Protein AF-A0A6S6SYI9-F1 (afdb_monomer_lite)

Sequence (122 aa):
MAIMEFLTSLKRNMMARGVKDVSDPKKWAAYLEGGTIEKEGIHIPYSEITAYTEQLVYRTTLCQECCEAGVCPHCGCTMPKAAMVASKTCPKERWGAMMVADEWQAYKQEKQISFTVNQSAR

Organism: NCBI:txid298394

pLDDT: mean 85.48, std 11.88, range [49.88, 98.12]

Secondary structure (DSSP, 8-state):
-HHHHHHHHHHHHHHHH-HHHHT-HHHHHHHHHHHHHHHH-----GGGHHHHHHHHHHHHHHTHHHHHTSB-TTT--BTTHHHH-TT---TTSS--SPPPHHHHHHHHHHTT----------

Structure (mmCIF, N/CA/C/O backbone):
data_AF-A0A6S6SYI9-F1
#
_entry.id   AF-A0A6S6SYI9-F1
#
loop_
_atom_site.group_PDB
_atom_site.id
_atom_site.type_symbol
_atom_site.label_atom_id
_atom_site.label_alt_id
_atom_site.label_comp_id
_atom_site.label_asym_id
_atom_site.label_entity_id
_atom_site.label_seq_id
_atom_site.pdbx_PDB_ins_code
_atom_site.Cartn_x
_atom_site.Cartn_y
_atom_site.Cartn_z
_atom_site.occupancy
_atom_site.B_iso_or_equiv
_atom_site.auth_seq_id
_atom_site.auth_comp_id
_atom_site.auth_asym_id
_atom_site.auth_atom_id
_atom_site.pdbx_PDB_model_num
ATOM 1 N N . MET A 1 1 ? 21.171 -14.621 -5.024 1.00 49.88 1 MET A N 1
ATOM 2 C CA . MET A 1 1 ? 19.860 -14.599 -5.716 1.00 49.88 1 MET A CA 1
ATOM 3 C C . MET A 1 1 ? 19.344 -13.179 -5.970 1.00 49.88 1 MET A C 1
ATOM 5 O O . MET A 1 1 ? 18.969 -12.911 -7.101 1.00 49.88 1 MET A O 1
ATOM 9 N N . ALA A 1 2 ? 19.449 -12.235 -5.023 1.00 58.34 2 ALA A N 1
ATOM 10 C CA . ALA A 1 2 ? 18.920 -10.865 -5.166 1.00 58.34 2 ALA A CA 1
ATOM 11 C C . ALA A 1 2 ? 19.429 -10.034 -6.375 1.00 58.34 2 ALA A C 1
ATOM 13 O O . ALA A 1 2 ? 18.660 -9.286 -6.970 1.00 58.34 2 ALA A O 1
ATOM 14 N N . ILE A 1 3 ? 20.701 -10.166 -6.786 1.00 58.53 3 ILE A N 1
ATOM 15 C CA . ILE A 1 3 ? 21.267 -9.350 -7.885 1.00 58.53 3 ILE A CA 1
ATOM 16 C C . ILE A 1 3 ? 20.677 -9.729 -9.254 1.00 58.53 3 ILE A C 1
ATOM 18 O O . ILE A 1 3 ? 20.423 -8.850 -10.073 1.00 58.53 3 ILE A O 1
ATOM 22 N N . MET A 1 4 ? 20.416 -11.015 -9.519 1.00 55.72 4 MET A N 1
ATOM 23 C CA . MET A 1 4 ? 19.840 -11.430 -10.806 1.00 55.72 4 MET A CA 1
ATOM 24 C C . MET A 1 4 ? 18.376 -11.013 -10.947 1.00 55.72 4 MET A C 1
ATOM 26 O O . MET A 1 4 ? 17.976 -10.562 -12.019 1.00 55.72 4 MET A O 1
ATOM 30 N N . GLU A 1 5 ? 17.582 -11.108 -9.882 1.00 60.56 5 GLU A N 1
ATOM 31 C CA . GLU A 1 5 ? 16.195 -10.624 -9.876 1.00 60.56 5 GLU A CA 1
ATOM 32 C C . GLU A 1 5 ? 16.139 -9.108 -10.050 1.00 60.56 5 GLU A C 1
ATOM 34 O O . GLU A 1 5 ? 15.342 -8.598 -10.842 1.00 60.56 5 GLU A O 1
ATOM 39 N N . PHE A 1 6 ? 17.059 -8.401 -9.392 1.00 63.72 6 PHE A N 1
ATOM 40 C CA . PHE A 1 6 ? 17.238 -6.968 -9.550 1.00 63.72 6 PHE A CA 1
ATOM 41 C C . PHE A 1 6 ? 17.566 -6.591 -11.002 1.00 63.72 6 PHE A C 1
ATOM 43 O O . PHE A 1 6 ? 16.855 -5.783 -11.593 1.00 63.72 6 PHE A O 1
ATOM 50 N N . LEU A 1 7 ? 18.570 -7.221 -11.624 1.00 70.75 7 LEU A N 1
ATOM 51 C CA . LEU A 1 7 ? 18.947 -6.948 -13.018 1.00 70.75 7 LEU A CA 1
ATOM 52 C C . LEU A 1 7 ? 17.835 -7.313 -14.010 1.00 70.75 7 LEU A C 1
ATOM 54 O O . LEU A 1 7 ? 17.622 -6.607 -14.995 1.00 70.75 7 LEU A O 1
ATOM 58 N N . THR A 1 8 ? 17.090 -8.386 -13.743 1.00 70.88 8 THR A N 1
ATOM 59 C CA . THR A 1 8 ? 15.970 -8.818 -14.590 1.00 70.88 8 THR A CA 1
ATOM 60 C C . THR A 1 8 ? 14.801 -7.838 -14.499 1.00 70.88 8 THR A C 1
ATOM 62 O O . THR A 1 8 ? 14.210 -7.485 -15.521 1.00 70.88 8 THR A O 1
ATOM 65 N N . SER A 1 9 ? 14.497 -7.350 -13.294 1.00 66.19 9 SER A N 1
ATOM 66 C CA . SER A 1 9 ? 13.515 -6.286 -13.065 1.00 66.19 9 SER A CA 1
ATOM 67 C C . SER A 1 9 ? 13.957 -4.971 -13.710 1.00 66.19 9 SER A C 1
ATOM 69 O O . SER A 1 9 ? 13.173 -4.334 -14.413 1.00 66.19 9 SER A O 1
ATOM 71 N N . LEU A 1 10 ? 15.232 -4.597 -13.561 1.00 69.25 10 LEU A N 1
ATOM 72 C CA . LEU A 1 10 ? 15.804 -3.389 -14.150 1.00 69.25 10 LEU A CA 1
ATOM 73 C C . LEU A 1 10 ? 15.710 -3.425 -15.678 1.00 69.25 10 LEU A C 1
ATOM 75 O O . LEU A 1 10 ? 15.165 -2.505 -16.278 1.00 69.25 10 LEU A O 1
ATOM 79 N N . LYS A 1 11 ? 16.151 -4.522 -16.306 1.00 77.44 11 LYS A N 1
ATOM 80 C CA . LYS A 1 11 ? 16.077 -4.719 -17.760 1.00 77.44 11 LYS A CA 1
ATOM 81 C C . LYS A 1 11 ? 14.631 -4.671 -18.256 1.00 77.44 11 LYS A C 1
ATOM 83 O O . LYS A 1 11 ? 14.350 -4.015 -19.256 1.00 77.44 11 LYS A O 1
ATOM 88 N N . ARG A 1 12 ? 13.700 -5.321 -17.548 1.00 73.50 12 ARG A N 1
ATOM 89 C CA . ARG A 1 12 ? 12.267 -5.301 -17.880 1.00 73.50 12 ARG A CA 1
ATOM 90 C C . ARG A 1 12 ? 11.690 -3.887 -17.797 1.00 73.50 12 ARG A C 1
ATOM 92 O O . ARG A 1 12 ? 10.992 -3.469 -18.713 1.00 73.50 12 ARG A O 1
ATOM 99 N N . ASN A 1 13 ? 12.021 -3.139 -16.746 1.00 69.44 13 ASN A N 1
ATOM 100 C CA . ASN A 1 13 ? 11.559 -1.764 -16.560 1.00 69.44 13 ASN A CA 1
ATOM 101 C C . ASN A 1 13 ? 12.197 -0.793 -17.572 1.00 69.44 13 ASN A C 1
ATOM 103 O O . ASN A 1 13 ? 11.479 0.028 -18.136 1.00 69.44 13 ASN A O 1
ATOM 107 N N . MET A 1 14 ? 13.494 -0.934 -17.883 1.00 75.50 14 MET A N 1
ATOM 108 C CA . MET A 1 14 ? 14.167 -0.161 -18.938 1.00 75.50 14 MET A CA 1
ATOM 109 C C . MET A 1 14 ? 13.528 -0.400 -20.308 1.00 75.50 14 MET A C 1
ATOM 111 O O . MET A 1 14 ? 13.258 0.561 -21.023 1.00 75.50 14 MET A O 1
ATOM 115 N N . MET A 1 15 ? 13.262 -1.662 -20.671 1.00 73.31 15 MET A N 1
ATOM 116 C CA . MET A 1 15 ? 12.642 -1.994 -21.960 1.00 73.31 15 MET A CA 1
ATOM 117 C C . MET A 1 15 ? 11.177 -1.556 -22.034 1.00 73.31 15 MET A C 1
ATOM 119 O O . MET A 1 15 ? 10.725 -1.140 -23.094 1.00 73.31 15 MET A O 1
ATOM 123 N N . ALA A 1 16 ? 10.440 -1.610 -20.923 1.00 67.31 16 ALA A N 1
ATOM 124 C CA . ALA A 1 16 ? 9.031 -1.230 -20.902 1.00 67.31 16 ALA A CA 1
ATOM 125 C C . ALA A 1 16 ? 8.797 0.290 -20.824 1.00 67.31 16 ALA A C 1
ATOM 127 O O . ALA A 1 16 ? 7.748 0.751 -21.266 1.00 67.31 16 ALA A O 1
ATOM 128 N N . ARG A 1 17 ? 9.711 1.067 -20.215 1.00 65.88 17 ARG A N 1
ATOM 129 C CA . ARG A 1 17 ? 9.450 2.480 -19.850 1.00 65.88 17 ARG A CA 1
ATOM 130 C C . ARG A 1 17 ? 10.581 3.466 -20.133 1.00 65.88 17 ARG A C 1
ATOM 132 O O . ARG A 1 17 ? 10.426 4.658 -19.881 1.00 65.88 17 ARG A O 1
ATOM 139 N N . GLY A 1 18 ? 11.699 3.000 -20.684 1.00 73.19 18 GLY A N 1
ATOM 140 C CA . GLY A 1 18 ? 12.845 3.837 -21.023 1.00 73.19 18 GLY A CA 1
ATOM 141 C C . GLY A 1 18 ? 13.730 4.201 -19.825 1.00 73.19 18 GLY A C 1
ATOM 142 O O . GLY A 1 18 ? 13.372 4.045 -18.660 1.00 73.19 18 GLY A O 1
ATOM 143 N N . VAL A 1 19 ? 14.930 4.702 -20.129 1.00 74.38 19 VAL A N 1
ATOM 144 C CA . VAL A 1 19 ? 16.002 4.954 -19.144 1.00 74.38 19 VAL A CA 1
ATOM 145 C C . VAL A 1 19 ? 15.613 6.014 -18.106 1.00 74.38 19 VAL A C 1
ATOM 147 O O . VAL A 1 19 ? 16.001 5.898 -16.946 1.00 74.38 19 VAL A O 1
ATOM 150 N N . LYS A 1 20 ? 14.791 7.000 -18.494 1.00 67.38 20 LYS A N 1
ATOM 151 C CA . LYS A 1 20 ? 14.333 8.081 -17.604 1.00 67.38 20 LYS A CA 1
ATOM 152 C C . LYS A 1 20 ? 13.551 7.566 -16.393 1.00 67.38 20 LYS A C 1
ATOM 154 O O . LYS A 1 20 ? 13.667 8.132 -15.312 1.00 67.38 20 LYS A O 1
ATOM 159 N N . ASP A 1 21 ? 12.800 6.478 -16.564 1.00 64.44 21 ASP A N 1
ATOM 160 C CA . ASP A 1 21 ? 12.006 5.866 -15.495 1.00 64.44 21 ASP A CA 1
ATOM 161 C C . ASP A 1 21 ? 12.880 5.152 -14.455 1.00 64.44 21 ASP A C 1
ATOM 163 O O . ASP A 1 21 ? 12.539 5.067 -13.278 1.00 64.44 21 ASP A O 1
ATOM 167 N N . VAL A 1 22 ? 14.032 4.649 -14.902 1.00 67.38 22 VAL A N 1
ATOM 168 C CA . VAL A 1 22 ? 15.000 3.914 -14.080 1.00 67.38 22 VAL A CA 1
ATOM 169 C C . VAL A 1 22 ? 15.957 4.858 -13.359 1.00 67.38 22 VAL A C 1
ATOM 171 O O . VAL A 1 22 ? 16.537 4.481 -12.3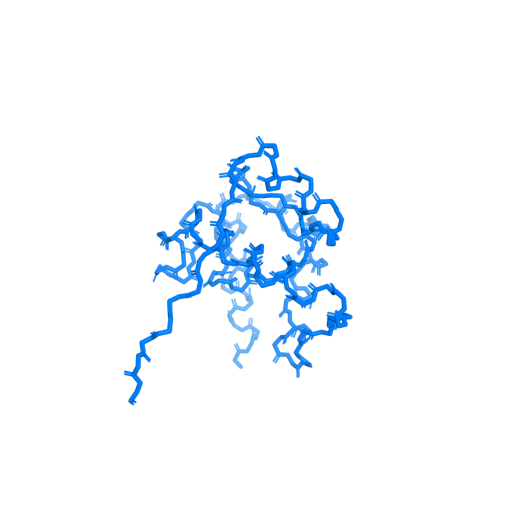49 1.00 67.38 22 VAL A O 1
ATOM 174 N N . SER A 1 23 ? 16.091 6.101 -13.820 1.00 76.56 23 SER A N 1
ATOM 175 C CA . SER A 1 23 ? 16.877 7.137 -13.144 1.00 76.56 23 SER A CA 1
ATOM 176 C C . SER A 1 23 ? 16.094 7.952 -12.105 1.00 76.56 23 SER A C 1
ATOM 178 O O . SER A 1 23 ? 16.675 8.856 -11.514 1.00 76.56 23 SER A O 1
ATOM 180 N N . ASP A 1 24 ? 14.800 7.686 -11.879 1.00 78.00 24 ASP A N 1
ATOM 181 C CA . ASP A 1 24 ? 13.988 8.464 -10.931 1.00 78.00 24 ASP A CA 1
ATOM 182 C C . ASP A 1 24 ? 14.377 8.154 -9.467 1.00 78.00 24 ASP A C 1
ATOM 184 O O . ASP A 1 24 ? 14.113 7.047 -8.979 1.00 78.00 24 ASP A O 1
ATOM 188 N N . PRO A 1 25 ? 14.956 9.117 -8.724 1.00 80.19 25 PRO A N 1
ATOM 189 C CA . PRO A 1 25 ? 15.400 8.897 -7.350 1.00 80.19 25 PRO A CA 1
ATOM 190 C C . PRO A 1 25 ? 14.251 8.544 -6.394 1.00 80.19 25 PRO A C 1
ATOM 192 O O . PRO A 1 25 ? 14.461 7.787 -5.445 1.00 80.19 25 PRO A O 1
ATOM 195 N N . LYS A 1 26 ? 13.020 9.013 -6.651 1.00 76.25 26 LYS A N 1
ATOM 196 C CA . LYS A 1 26 ? 11.854 8.671 -5.820 1.00 76.25 26 LYS A CA 1
ATOM 197 C C . LYS A 1 26 ? 11.498 7.192 -5.946 1.00 76.25 26 LYS A C 1
ATOM 199 O O . LYS A 1 26 ? 11.128 6.554 -4.961 1.00 76.25 26 LYS A O 1
ATOM 204 N N . LYS A 1 27 ? 11.660 6.614 -7.140 1.00 71.25 27 LYS A N 1
ATOM 205 C CA . LYS A 1 27 ? 11.442 5.177 -7.359 1.00 71.25 27 LYS A CA 1
ATOM 206 C C . LYS A 1 27 ? 12.471 4.334 -6.629 1.00 71.25 27 LYS A C 1
ATOM 208 O O . LYS A 1 27 ? 12.105 3.326 -6.030 1.00 71.25 27 LYS A O 1
ATOM 213 N N . TRP A 1 28 ? 13.732 4.753 -6.651 1.00 77.81 28 TRP A N 1
ATOM 214 C CA . TRP A 1 28 ? 14.796 4.076 -5.916 1.00 77.81 28 TRP A CA 1
ATOM 215 C C . TRP A 1 28 ? 14.565 4.088 -4.412 1.00 77.81 28 TRP A C 1
ATOM 217 O O . TRP A 1 28 ? 14.680 3.036 -3.789 1.00 77.81 28 TRP A O 1
ATOM 227 N N . ALA A 1 29 ? 14.160 5.228 -3.848 1.00 81.31 29 ALA A N 1
ATOM 228 C CA . ALA A 1 29 ? 13.804 5.317 -2.435 1.00 81.31 29 ALA A CA 1
ATOM 229 C C . ALA A 1 29 ? 12.717 4.294 -2.058 1.00 81.31 29 ALA A C 1
ATOM 231 O O . ALA A 1 29 ? 12.897 3.530 -1.115 1.00 81.31 29 ALA A O 1
ATOM 232 N N . ALA A 1 30 ? 11.652 4.184 -2.860 1.00 73.62 30 ALA A N 1
ATOM 233 C CA . ALA A 1 30 ? 10.584 3.210 -2.628 1.00 73.62 30 ALA A CA 1
ATOM 234 C C . ALA A 1 30 ? 11.046 1.742 -2.769 1.00 73.62 30 ALA A C 1
ATOM 236 O O . ALA A 1 30 ? 10.530 0.856 -2.086 1.00 73.62 30 ALA A O 1
ATOM 237 N N . TYR A 1 31 ? 12.003 1.452 -3.660 1.00 74.56 31 TYR A N 1
ATOM 238 C CA . TYR A 1 31 ? 12.599 0.113 -3.762 1.00 74.56 31 TYR A CA 1
ATOM 239 C C . TYR A 1 31 ? 13.454 -0.231 -2.542 1.00 74.56 31 TYR A C 1
ATOM 241 O O . TYR A 1 31 ? 13.365 -1.355 -2.048 1.00 74.56 31 TYR A O 1
ATOM 249 N N . LEU A 1 32 ? 14.251 0.724 -2.059 1.00 76.38 32 LEU A N 1
ATOM 250 C CA . LEU A 1 32 ? 15.062 0.562 -0.855 1.00 76.38 32 LEU A CA 1
ATOM 251 C C . LEU A 1 32 ? 14.175 0.365 0.377 1.00 76.38 32 LEU A C 1
ATOM 253 O O . LEU A 1 32 ? 14.394 -0.588 1.115 1.00 76.38 32 LEU A O 1
ATOM 257 N N . GLU A 1 33 ? 13.121 1.173 0.531 1.00 78.81 33 GLU A N 1
ATOM 258 C CA . GLU A 1 33 ? 12.118 1.023 1.596 1.00 78.81 33 GLU A CA 1
ATOM 259 C C . GLU A 1 33 ? 11.497 -0.384 1.574 1.00 78.81 33 GLU A C 1
ATOM 261 O O . GLU A 1 33 ? 11.453 -1.068 2.594 1.00 78.81 33 GLU A O 1
ATOM 266 N N . GLY A 1 34 ? 11.112 -0.880 0.393 1.00 74.50 34 GLY A N 1
ATOM 267 C CA . GLY A 1 34 ? 10.605 -2.245 0.240 1.00 74.50 34 GLY A CA 1
ATOM 268 C C . GLY A 1 34 ? 11.626 -3.341 0.571 1.00 74.50 34 GLY A C 1
ATOM 269 O O . GLY A 1 34 ? 11.233 -4.419 1.011 1.00 74.50 34 GLY A O 1
ATOM 270 N N . GLY A 1 35 ? 12.921 -3.100 0.350 1.00 75.62 35 GLY A N 1
ATOM 271 C CA . GLY A 1 35 ? 13.995 -4.013 0.754 1.00 75.62 35 GLY A CA 1
ATOM 272 C C . GLY A 1 35 ? 14.211 -4.027 2.269 1.00 75.62 35 GLY A C 1
ATOM 273 O O . GLY A 1 35 ? 14.376 -5.096 2.852 1.00 75.62 35 GLY A O 1
ATOM 274 N N . THR A 1 36 ? 14.142 -2.861 2.917 1.00 76.00 36 THR A N 1
ATOM 275 C CA . THR A 1 36 ? 14.180 -2.748 4.382 1.00 76.00 36 THR A CA 1
ATOM 276 C C . THR A 1 36 ? 13.006 -3.487 5.015 1.00 76.00 36 THR A C 1
ATOM 278 O O . THR A 1 36 ? 13.222 -4.274 5.929 1.00 76.00 36 THR A O 1
ATOM 281 N N . ILE A 1 37 ? 11.791 -3.333 4.473 1.00 81.44 37 ILE A N 1
ATOM 282 C CA . ILE A 1 37 ? 10.594 -4.042 4.954 1.00 81.44 37 ILE A CA 1
ATOM 283 C C . ILE A 1 37 ? 10.780 -5.568 4.937 1.00 81.44 37 ILE A C 1
ATOM 285 O O . ILE A 1 37 ? 10.367 -6.244 5.874 1.00 81.44 37 ILE A O 1
ATOM 289 N N . GLU A 1 38 ? 11.413 -6.131 3.905 1.00 77.25 38 GLU A N 1
ATOM 290 C CA . GLU A 1 38 ? 11.673 -7.580 3.844 1.00 77.25 38 GLU A CA 1
ATOM 291 C C . GLU A 1 38 ? 12.694 -8.055 4.877 1.00 77.25 38 GLU A C 1
ATOM 293 O O . GLU A 1 38 ? 12.603 -9.183 5.357 1.00 77.25 38 GLU A O 1
ATOM 298 N N . LYS A 1 39 ? 13.683 -7.217 5.191 1.00 81.50 39 LYS A N 1
ATOM 299 C CA . LYS A 1 39 ? 14.787 -7.582 6.081 1.00 81.50 39 LYS A CA 1
ATOM 300 C C . LYS A 1 39 ? 14.457 -7.350 7.553 1.00 81.50 39 LYS A C 1
ATOM 302 O O . LYS A 1 39 ? 14.859 -8.143 8.398 1.00 81.50 39 LYS A O 1
ATOM 307 N N . GLU A 1 40 ? 13.782 -6.248 7.852 1.00 83.75 40 GLU A N 1
ATOM 308 C CA . GLU A 1 40 ? 13.617 -5.713 9.210 1.00 83.75 40 GLU A CA 1
ATOM 309 C C . GLU A 1 40 ? 12.144 -5.676 9.641 1.00 83.75 40 GLU A C 1
ATOM 311 O O . GLU A 1 40 ? 11.847 -5.534 10.824 1.00 83.75 40 GLU A O 1
ATOM 316 N N . GLY A 1 41 ? 11.215 -5.896 8.708 1.00 83.94 41 GLY A N 1
ATOM 317 C CA . GLY A 1 41 ? 9.785 -5.750 8.946 1.00 83.94 41 GLY A CA 1
ATOM 318 C C . GLY A 1 41 ? 9.316 -4.303 8.805 1.00 83.94 41 GLY A C 1
ATOM 319 O O . GLY A 1 41 ? 10.067 -3.402 8.430 1.00 83.94 41 GLY A O 1
ATOM 320 N N . ILE A 1 42 ? 8.028 -4.080 9.071 1.00 85.62 42 ILE A N 1
ATOM 321 C CA . ILE A 1 42 ? 7.426 -2.745 9.026 1.00 85.62 42 ILE A CA 1
ATOM 322 C C . ILE A 1 42 ? 7.348 -2.210 10.454 1.00 85.62 42 ILE A C 1
ATOM 324 O O . ILE A 1 42 ? 6.669 -2.785 11.304 1.00 85.62 42 ILE A O 1
ATOM 328 N N . HIS A 1 43 ? 8.016 -1.088 10.706 1.00 87.38 43 HIS A N 1
ATOM 329 C CA . HIS A 1 43 ? 7.919 -0.373 11.973 1.00 87.38 43 HIS A CA 1
ATOM 330 C C . HIS A 1 43 ? 6.792 0.656 11.896 1.00 87.38 43 HIS A C 1
ATOM 332 O O . HIS A 1 43 ? 6.927 1.685 11.238 1.00 87.38 43 HIS A O 1
ATOM 338 N N . ILE A 1 44 ? 5.675 0.366 12.564 1.00 90.06 44 ILE A N 1
ATOM 339 C CA . ILE A 1 44 ? 4.472 1.205 12.563 1.00 90.06 44 ILE A CA 1
ATOM 340 C C . ILE A 1 44 ? 4.166 1.615 14.009 1.00 90.06 44 ILE A C 1
ATOM 342 O O . ILE A 1 44 ? 4.111 0.735 14.875 1.00 90.06 44 ILE A O 1
ATOM 346 N N . PRO A 1 45 ? 3.953 2.912 14.305 1.00 92.56 45 PRO A N 1
ATOM 347 C CA . PRO A 1 45 ? 3.455 3.337 15.608 1.00 92.56 45 PRO A CA 1
ATOM 348 C C . PRO A 1 45 ? 2.121 2.660 15.927 1.00 92.56 45 PRO A C 1
ATOM 350 O O . PRO A 1 45 ? 1.285 2.493 15.044 1.00 92.56 45 PRO A O 1
ATOM 353 N N . TYR A 1 46 ? 1.886 2.312 17.193 1.00 93.88 46 TYR A N 1
ATOM 354 C CA . TYR A 1 46 ? 0.670 1.589 17.586 1.00 93.88 46 TYR A CA 1
ATOM 355 C C . TYR A 1 46 ? -0.626 2.297 17.148 1.00 93.88 46 TYR A C 1
ATOM 357 O O . TYR A 1 46 ? -1.561 1.640 16.697 1.00 93.88 46 TYR A O 1
ATOM 365 N N . SER A 1 47 ? -0.653 3.634 17.201 1.00 95.38 47 SER A N 1
ATOM 366 C CA . SER A 1 47 ? -1.778 4.466 16.747 1.00 95.38 47 SER A CA 1
ATOM 367 C C . SER A 1 47 ? -2.087 4.339 15.250 1.00 95.38 47 SER A C 1
ATOM 369 O O . SER A 1 47 ? -3.221 4.562 14.842 1.00 95.38 47 SER A O 1
ATOM 371 N N . GLU A 1 48 ? -1.105 3.950 14.437 1.00 96.00 48 GLU A N 1
ATOM 372 C CA . GLU A 1 48 ? -1.204 3.899 12.975 1.00 96.00 48 GLU A CA 1
ATOM 373 C C . GLU A 1 48 ? -1.512 2.491 12.443 1.00 96.00 48 GLU A C 1
ATOM 375 O O . GLU A 1 48 ? -1.842 2.334 11.267 1.00 96.00 48 GLU A O 1
ATOM 380 N N . ILE A 1 49 ? -1.429 1.447 13.280 1.00 95.38 49 ILE A N 1
ATOM 381 C CA . ILE A 1 49 ? -1.538 0.042 12.840 1.00 95.38 49 ILE A CA 1
ATOM 382 C C . ILE A 1 49 ? -2.856 -0.225 12.105 1.00 95.38 49 ILE A C 1
ATOM 384 O O . ILE A 1 49 ? -2.860 -0.844 11.036 1.00 95.38 49 ILE A O 1
ATOM 388 N N . THR A 1 50 ? -3.977 0.246 12.655 1.00 95.69 50 THR A N 1
ATOM 389 C CA . THR A 1 50 ? -5.301 0.031 12.056 1.00 95.69 50 THR A CA 1
ATOM 390 C C . THR A 1 50 ? -5.405 0.723 10.701 1.00 95.69 50 THR A C 1
ATOM 392 O O . THR A 1 50 ? -5.766 0.084 9.714 1.00 95.69 50 THR A O 1
ATOM 395 N N . ALA A 1 51 ? -5.020 2.001 10.629 1.00 96.69 51 ALA A N 1
ATOM 396 C CA . ALA A 1 51 ? -5.079 2.781 9.397 1.00 96.69 51 ALA A CA 1
ATOM 397 C C . ALA A 1 51 ? -4.164 2.205 8.309 1.00 96.69 51 ALA A C 1
ATOM 399 O O . ALA A 1 51 ? -4.567 2.102 7.151 1.00 96.69 51 ALA A O 1
ATOM 400 N N . TYR A 1 52 ? -2.958 1.771 8.677 1.00 96.69 52 TYR A N 1
ATOM 401 C CA . TYR A 1 52 ? -2.040 1.099 7.763 1.00 96.69 52 TYR A CA 1
ATOM 402 C C . TYR A 1 52 ? -2.649 -0.189 7.195 1.00 96.69 52 TYR A C 1
ATOM 404 O O . TYR A 1 52 ? -2.627 -0.418 5.984 1.00 96.69 52 TYR A O 1
ATOM 412 N N . THR A 1 53 ? -3.219 -1.029 8.063 1.00 95.81 53 THR A N 1
ATOM 413 C CA . THR A 1 53 ? -3.780 -2.332 7.673 1.00 95.81 53 THR A CA 1
ATOM 414 C C . THR A 1 53 ? -4.973 -2.163 6.735 1.00 95.81 53 THR A C 1
ATOM 416 O O . THR A 1 53 ? -5.047 -2.823 5.699 1.00 95.81 53 THR A O 1
ATOM 419 N N . GLU A 1 54 ? -5.879 -1.239 7.050 1.00 97.12 54 GLU A N 1
ATOM 420 C CA . GLU A 1 54 ? -7.017 -0.901 6.192 1.00 97.12 54 GLU A CA 1
ATOM 421 C C . GLU A 1 54 ? -6.565 -0.379 4.823 1.00 97.12 54 GLU A C 1
ATOM 423 O O . GLU A 1 54 ? -7.068 -0.829 3.793 1.00 97.12 54 GLU A O 1
ATOM 428 N N . GLN A 1 55 ? -5.578 0.522 4.788 1.00 97.75 55 GLN A N 1
ATOM 429 C CA . GLN A 1 55 ? -5.026 1.038 3.535 1.00 97.75 55 GLN A CA 1
ATOM 430 C C . GLN A 1 55 ? -4.350 -0.053 2.709 1.00 97.75 55 GLN A C 1
ATOM 432 O O . GLN A 1 55 ? -4.484 -0.060 1.486 1.00 97.75 55 GLN A O 1
ATOM 437 N N . LEU A 1 56 ? -3.652 -0.997 3.345 1.00 96.75 56 LEU A N 1
ATOM 438 C CA . LEU A 1 56 ? -3.072 -2.139 2.648 1.00 96.75 56 LEU A CA 1
ATOM 439 C C . LEU A 1 56 ? -4.164 -2.986 1.987 1.00 96.75 56 LEU A C 1
ATOM 441 O O . LEU A 1 56 ? -4.063 -3.262 0.793 1.00 96.75 56 LEU A O 1
ATOM 445 N N . VAL A 1 57 ? -5.222 -3.338 2.725 1.00 96.69 57 VAL A N 1
ATOM 446 C CA . VAL A 1 57 ? -6.368 -4.096 2.191 1.00 96.69 57 VAL A CA 1
ATOM 447 C C . VAL A 1 57 ? -7.055 -3.329 1.060 1.00 96.69 57 VAL A C 1
ATOM 449 O O . VAL A 1 57 ? -7.353 -3.898 0.011 1.00 96.69 57 VAL A O 1
ATOM 452 N N . TYR A 1 58 ? -7.263 -2.025 1.228 1.00 97.06 58 TYR A N 1
ATOM 453 C CA . TYR A 1 58 ? -7.847 -1.166 0.201 1.00 97.06 58 TYR A CA 1
ATOM 454 C C . TYR A 1 58 ? -7.013 -1.168 -1.086 1.00 97.06 58 TYR A C 1
ATOM 456 O O . TYR A 1 58 ? -7.519 -1.460 -2.172 1.00 97.06 58 TYR A O 1
ATOM 464 N N . ARG A 1 59 ? -5.705 -0.914 -0.970 1.00 96.44 59 ARG A N 1
ATOM 465 C CA . ARG A 1 59 ? -4.769 -0.880 -2.102 1.00 96.44 59 ARG A CA 1
ATOM 466 C C . ARG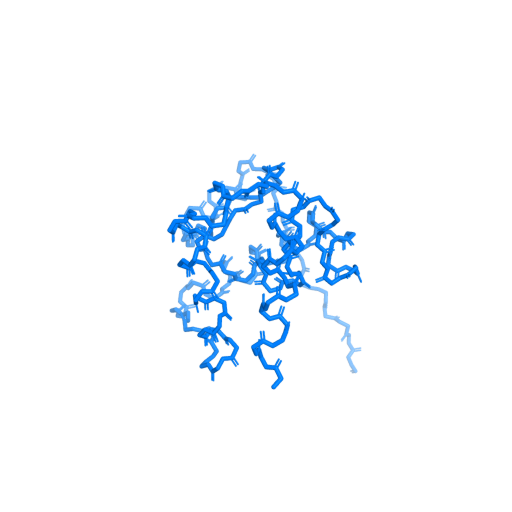 A 1 59 ? -4.695 -2.215 -2.835 1.00 96.44 59 ARG A C 1
ATOM 468 O O . ARG A 1 59 ? -4.646 -2.228 -4.067 1.00 96.44 59 ARG A O 1
ATOM 475 N N . THR A 1 60 ? -4.660 -3.331 -2.106 1.00 95.81 60 THR A N 1
ATOM 476 C CA . THR A 1 60 ? -4.590 -4.667 -2.714 1.00 95.81 60 THR A CA 1
ATOM 477 C C . THR A 1 60 ? -5.906 -5.060 -3.370 1.00 95.81 60 THR A C 1
ATOM 479 O O . THR A 1 60 ? -5.861 -5.662 -4.440 1.00 95.81 60 THR A O 1
ATOM 482 N N . THR A 1 61 ? -7.046 -4.636 -2.819 1.00 95.75 61 THR A N 1
ATOM 483 C CA . THR A 1 61 ? -8.373 -4.832 -3.426 1.00 95.75 61 THR A CA 1
ATOM 484 C C . THR A 1 61 ? -8.490 -4.086 -4.759 1.00 95.75 61 THR A C 1
ATOM 486 O O . THR A 1 61 ? -8.879 -4.667 -5.768 1.00 95.75 61 THR A O 1
ATOM 489 N N . LEU A 1 62 ? -8.048 -2.825 -4.828 1.00 95.25 62 LEU A N 1
ATOM 490 C CA . LEU A 1 62 ? -8.062 -2.045 -6.078 1.00 95.25 62 LEU A CA 1
ATOM 491 C C . LEU A 1 62 ? -7.111 -2.579 -7.166 1.00 95.25 62 LEU A C 1
ATOM 493 O O . LEU A 1 62 ? -7.234 -2.250 -8.353 1.00 95.25 62 LEU A O 1
ATOM 497 N N . CYS A 1 63 ? -6.129 -3.385 -6.773 1.00 94.44 63 CYS A N 1
ATOM 498 C CA . CYS A 1 63 ? -5.148 -3.997 -7.661 1.00 94.44 63 CYS A CA 1
ATOM 499 C C . CYS A 1 63 ? -5.198 -5.530 -7.608 1.00 94.44 63 CYS A C 1
ATOM 501 O O . CYS A 1 63 ? -4.155 -6.157 -7.791 1.00 94.44 63 CYS A O 1
ATOM 503 N N . GLN A 1 64 ? -6.378 -6.126 -7.401 1.00 95.38 64 GLN A N 1
ATOM 504 C CA . GLN A 1 64 ? -6.543 -7.573 -7.219 1.00 95.38 64 GLN A CA 1
ATOM 505 C C . G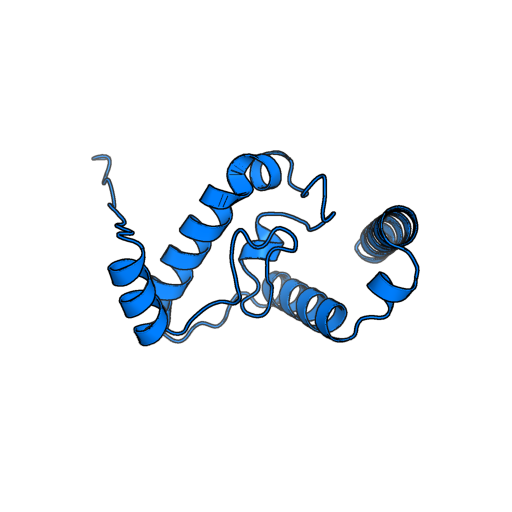LN A 1 64 ? -5.821 -8.402 -8.295 1.00 95.38 64 GLN A C 1
ATOM 507 O O . GLN A 1 64 ? -4.955 -9.204 -7.960 1.00 95.38 64 GLN A O 1
ATOM 512 N N . GLU A 1 65 ? -6.056 -8.115 -9.577 1.00 94.38 65 GLU A N 1
ATOM 513 C CA . GLU A 1 65 ? -5.396 -8.800 -10.706 1.00 94.38 65 GLU A CA 1
ATOM 514 C C . GLU A 1 65 ? -3.860 -8.719 -10.642 1.00 94.38 65 GLU A C 1
ATOM 516 O O . GLU A 1 65 ? -3.145 -9.650 -11.005 1.00 94.38 65 GLU A O 1
ATOM 521 N N . CYS A 1 66 ? -3.324 -7.588 -10.171 1.00 94.00 66 CYS A N 1
ATOM 522 C CA . CYS A 1 66 ? -1.880 -7.395 -10.052 1.00 94.00 66 CYS A CA 1
ATOM 523 C C . CYS A 1 66 ? -1.317 -8.188 -8.869 1.00 94.00 66 CYS A C 1
ATOM 525 O O . CYS A 1 66 ? -0.188 -8.666 -8.946 1.00 94.00 66 CYS A O 1
ATOM 527 N N . CYS A 1 67 ? -2.083 -8.289 -7.779 1.00 94.12 67 CYS A N 1
ATOM 528 C CA . CYS A 1 67 ? -1.741 -9.082 -6.602 1.00 94.12 67 CYS A CA 1
ATOM 529 C C . CYS A 1 67 ? -1.756 -10.581 -6.924 1.00 94.12 67 CYS A C 1
ATOM 531 O O . CYS A 1 67 ? -0.807 -11.271 -6.573 1.00 94.12 67 CYS A O 1
ATOM 533 N N . GLU A 1 68 ? -2.772 -11.062 -7.644 1.00 94.44 68 GLU A N 1
ATOM 534 C CA . GLU A 1 68 ? -2.882 -12.459 -8.088 1.00 94.44 68 GLU A CA 1
ATOM 535 C C . GLU A 1 68 ? -1.743 -12.847 -9.040 1.00 94.44 68 GLU A C 1
ATOM 537 O O . GLU A 1 68 ? -1.158 -13.920 -8.911 1.00 94.44 68 GLU A O 1
ATOM 542 N N . ALA A 1 69 ? -1.356 -11.945 -9.947 1.00 93.00 69 ALA A N 1
ATOM 543 C CA . ALA A 1 69 ? -0.217 -12.153 -10.839 1.00 93.00 69 ALA A CA 1
ATOM 544 C C . ALA A 1 69 ? 1.158 -12.003 -10.149 1.00 93.00 69 ALA A C 1
ATOM 546 O O . ALA A 1 69 ? 2.189 -12.260 -10.773 1.00 93.00 69 ALA A O 1
ATOM 547 N N . GLY A 1 70 ? 1.213 -11.501 -8.909 1.00 92.00 70 GLY A N 1
ATOM 548 C CA . GLY A 1 70 ? 2.448 -11.146 -8.192 1.00 92.00 70 GLY A CA 1
ATOM 549 C C . GLY A 1 70 ? 3.215 -9.943 -8.773 1.00 92.00 70 GLY A C 1
ATOM 550 O O . GLY A 1 70 ? 4.157 -9.424 -8.166 1.00 92.00 70 GLY A O 1
ATOM 551 N N . VAL A 1 71 ? 2.821 -9.456 -9.950 1.00 92.50 71 VAL A N 1
ATOM 552 C CA . VAL A 1 71 ? 3.413 -8.311 -10.638 1.00 92.50 71 VAL A CA 1
ATOM 553 C C . VAL A 1 71 ? 2.347 -7.583 -11.449 1.00 92.50 71 VAL A C 1
ATOM 555 O O . VAL A 1 71 ? 1.531 -8.193 -12.132 1.00 92.50 71 VAL A O 1
ATOM 558 N N . CYS A 1 72 ? 2.360 -6.251 -11.420 1.00 89.56 72 CYS A N 1
ATOM 559 C CA . CYS A 1 72 ? 1.456 -5.476 -12.264 1.00 89.56 72 CYS A CA 1
ATOM 560 C C . CYS A 1 72 ? 1.877 -5.573 -13.745 1.00 89.56 72 CYS A C 1
ATOM 562 O O . CYS A 1 72 ? 3.003 -5.182 -14.069 1.00 89.56 72 CYS A O 1
ATOM 564 N N . PRO A 1 73 ? 0.991 -5.982 -14.672 1.00 85.25 73 PRO A N 1
ATOM 565 C CA . PRO A 1 73 ? 1.330 -6.105 -16.093 1.00 85.25 73 PRO A CA 1
ATOM 566 C C . PRO A 1 73 ? 1.605 -4.749 -16.759 1.00 85.25 73 PRO A C 1
ATOM 568 O O . PRO A 1 73 ? 2.318 -4.673 -17.754 1.00 85.25 73 PRO A O 1
ATOM 571 N N . HIS A 1 74 ? 1.083 -3.658 -16.193 1.00 83.56 74 HIS A N 1
ATOM 572 C CA . HIS A 1 74 ? 1.274 -2.312 -16.733 1.00 83.56 74 HIS A CA 1
ATOM 573 C C . HIS A 1 74 ? 2.502 -1.623 -16.136 1.00 83.56 74 HIS A C 1
ATOM 575 O O . HIS A 1 74 ? 3.372 -1.124 -16.853 1.00 83.56 74 HIS A O 1
ATOM 581 N N . CYS A 1 75 ? 2.575 -1.584 -14.801 1.00 77.62 75 CYS A N 1
ATOM 582 C CA . CYS A 1 75 ? 3.604 -0.843 -14.078 1.00 77.62 75 CYS A CA 1
ATOM 583 C C . CYS A 1 75 ? 4.747 -1.717 -13.533 1.00 77.62 75 CYS A C 1
ATOM 585 O O . CYS A 1 75 ? 5.679 -1.184 -12.938 1.00 77.62 75 CYS A O 1
ATOM 587 N N . GLY A 1 76 ? 4.762 -3.029 -13.792 1.00 84.56 76 GLY A N 1
ATOM 588 C CA . GLY A 1 76 ? 5.893 -3.922 -13.489 1.00 84.56 76 GLY A CA 1
ATOM 589 C C . GLY A 1 76 ? 6.264 -4.001 -12.006 1.00 84.56 76 GLY A C 1
ATOM 590 O O . GLY A 1 76 ? 7.290 -4.575 -11.660 1.00 84.56 76 GLY A O 1
ATOM 591 N N . CYS A 1 77 ? 5.460 -3.399 -11.130 1.00 85.75 77 CYS A N 1
ATOM 592 C CA . CYS A 1 77 ? 5.681 -3.397 -9.697 1.00 85.75 77 CYS A CA 1
ATOM 593 C C . CYS A 1 77 ? 5.334 -4.768 -9.128 1.00 85.75 77 CYS A C 1
ATOM 595 O O . CYS A 1 77 ? 4.274 -5.304 -9.447 1.00 85.75 77 CYS A O 1
ATOM 597 N N . THR A 1 78 ? 6.188 -5.289 -8.251 1.00 90.12 78 THR A N 1
ATOM 598 C CA . THR A 1 78 ? 5.905 -6.494 -7.465 1.00 90.12 78 THR A CA 1
ATOM 599 C C . THR A 1 78 ? 4.760 -6.224 -6.493 1.00 90.12 78 THR A C 1
ATOM 601 O O . THR A 1 78 ? 4.846 -5.292 -5.692 1.00 90.12 78 THR A O 1
ATOM 604 N N . MET A 1 79 ? 3.698 -7.020 -6.548 1.00 92.31 79 MET A N 1
ATOM 605 C CA . MET A 1 79 ? 2.513 -6.908 -5.690 1.00 92.31 79 MET A CA 1
ATOM 606 C C . MET A 1 79 ? 2.373 -8.190 -4.851 1.00 92.31 79 MET A C 1
ATOM 608 O O . MET A 1 79 ? 2.743 -9.251 -5.340 1.00 92.31 79 MET A O 1
ATOM 612 N N . PRO A 1 80 ? 1.891 -8.122 -3.596 1.00 91.81 80 PRO A N 1
ATOM 613 C CA . PRO A 1 80 ? 1.395 -6.940 -2.884 1.00 91.81 80 PRO A CA 1
ATOM 614 C C . PRO A 1 80 ? 2.502 -6.050 -2.293 1.00 91.81 80 PRO A C 1
ATOM 616 O O . PRO A 1 80 ? 2.193 -4.991 -1.757 1.00 91.81 80 PRO A O 1
ATOM 619 N N . LYS A 1 81 ? 3.785 -6.418 -2.429 1.00 90.25 81 LYS A N 1
ATOM 620 C CA . LYS A 1 81 ? 4.926 -5.694 -1.832 1.00 90.25 81 LYS A CA 1
ATOM 621 C C . LYS A 1 81 ? 4.892 -4.184 -2.084 1.00 90.25 81 LYS A C 1
ATOM 623 O O . LYS A 1 81 ? 5.067 -3.394 -1.167 1.00 90.25 81 LYS A O 1
ATOM 628 N N . ALA A 1 82 ? 4.624 -3.759 -3.316 1.00 91.19 82 ALA A N 1
ATOM 629 C CA . ALA A 1 82 ? 4.538 -2.342 -3.652 1.00 91.19 82 ALA A CA 1
ATOM 630 C C . ALA A 1 82 ? 3.395 -1.604 -2.932 1.00 91.19 82 ALA A C 1
ATOM 632 O O . ALA A 1 82 ? 3.533 -0.411 -2.689 1.00 91.19 82 ALA A O 1
ATOM 633 N N . ALA A 1 83 ? 2.301 -2.285 -2.581 1.00 94.44 83 ALA A N 1
ATOM 634 C CA . ALA A 1 83 ? 1.204 -1.697 -1.817 1.00 94.44 83 ALA A CA 1
ATOM 635 C C . ALA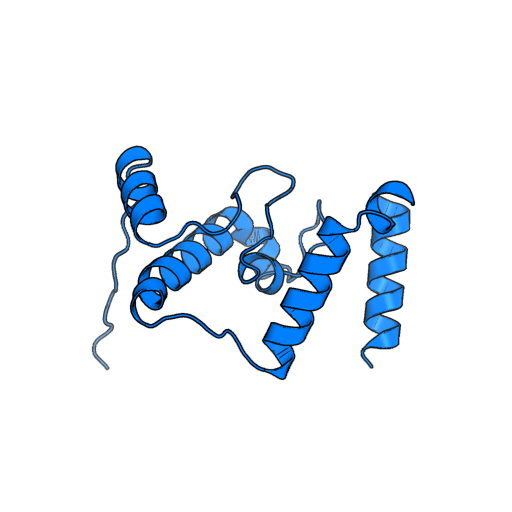 A 1 83 ? 1.544 -1.511 -0.329 1.00 94.44 83 ALA A C 1
ATOM 637 O O . ALA A 1 83 ? 0.902 -0.689 0.316 1.00 94.44 83 ALA A O 1
ATOM 638 N N . MET A 1 84 ? 2.549 -2.223 0.198 1.00 94.25 84 MET A N 1
ATOM 639 C CA . MET A 1 84 ? 3.019 -2.105 1.589 1.00 94.25 84 MET A CA 1
ATOM 640 C C . MET A 1 84 ? 3.940 -0.896 1.810 1.00 94.25 84 MET A C 1
ATOM 642 O O . MET A 1 84 ? 4.109 -0.444 2.939 1.00 94.25 84 MET A O 1
ATOM 646 N N . VAL A 1 85 ? 4.538 -0.367 0.741 1.00 92.69 85 VAL A N 1
ATOM 647 C CA . VAL A 1 85 ? 5.446 0.784 0.804 1.00 92.69 85 VAL A CA 1
ATOM 648 C C . VAL A 1 85 ? 4.622 2.062 0.985 1.00 92.69 85 VAL A C 1
ATOM 650 O O . VAL A 1 85 ? 3.763 2.373 0.149 1.00 92.69 85 VAL A O 1
ATOM 653 N N . ALA A 1 86 ? 4.869 2.803 2.069 1.00 92.25 86 ALA A N 1
ATOM 654 C CA . ALA A 1 86 ? 4.042 3.947 2.455 1.00 92.25 86 ALA A CA 1
ATOM 655 C C . ALA A 1 86 ? 4.131 5.073 1.416 1.00 92.25 86 ALA A C 1
ATOM 657 O O . ALA A 1 86 ? 3.113 5.601 0.965 1.00 92.25 86 ALA A O 1
ATOM 658 N N . SER A 1 87 ? 5.352 5.352 0.956 1.00 91.38 87 SER A N 1
ATOM 659 C CA . SER A 1 87 ? 5.663 6.398 -0.025 1.00 91.38 87 SER A CA 1
ATOM 660 C C . SER A 1 87 ? 5.197 6.091 -1.455 1.00 91.38 87 SER A C 1
ATOM 662 O O . SER A 1 87 ? 5.177 6.977 -2.313 1.00 91.38 87 SER A O 1
ATOM 664 N N . LYS A 1 88 ? 4.836 4.837 -1.749 1.00 90.94 88 LYS A N 1
ATOM 665 C CA . LYS A 1 88 ? 4.532 4.402 -3.113 1.00 90.94 88 LYS A CA 1
ATOM 666 C C . LYS A 1 88 ? 3.119 4.803 -3.522 1.00 90.94 88 LYS A C 1
ATOM 668 O O . LYS A 1 88 ? 2.204 4.852 -2.703 1.00 90.94 88 LYS A O 1
ATOM 673 N N . THR A 1 89 ? 2.948 5.040 -4.819 1.00 93.69 89 THR A N 1
ATOM 674 C CA . THR A 1 89 ? 1.663 5.332 -5.462 1.00 93.69 89 THR A CA 1
ATOM 675 C C . THR A 1 89 ? 1.437 4.403 -6.652 1.00 93.69 89 THR A C 1
ATOM 677 O O . THR A 1 89 ? 2.383 3.846 -7.224 1.00 93.69 89 THR A O 1
ATOM 680 N N . CYS A 1 90 ? 0.175 4.220 -7.041 1.00 92.88 90 CYS A N 1
ATOM 681 C CA . CYS A 1 90 ? -0.169 3.489 -8.253 1.00 92.88 90 CYS A CA 1
ATOM 682 C C . CYS A 1 90 ? 0.000 4.400 -9.480 1.00 92.88 90 CYS A C 1
ATOM 684 O O . CYS A 1 90 ? -0.667 5.428 -9.546 1.00 92.88 90 CYS A O 1
ATOM 686 N N . PRO A 1 91 ? 0.775 4.016 -10.513 1.00 88.62 91 PRO A N 1
ATOM 687 C CA . PRO A 1 91 ? 0.886 4.814 -11.741 1.00 88.62 91 PRO A CA 1
ATOM 688 C C . PRO A 1 91 ? -0.410 4.927 -12.555 1.00 88.62 91 PRO A C 1
ATOM 690 O O . PRO A 1 91 ? -0.485 5.734 -13.470 1.00 88.62 91 PRO A O 1
ATOM 693 N N . LYS A 1 92 ? -1.417 4.097 -12.253 1.00 90.12 92 LYS A N 1
ATOM 694 C CA . LYS A 1 92 ? -2.782 4.213 -12.792 1.00 90.12 92 LYS A CA 1
ATOM 695 C C . LYS A 1 92 ? -3.721 4.993 -11.865 1.00 90.12 92 LYS A C 1
ATOM 697 O O . LYS A 1 92 ? -4.930 4.891 -12.019 1.00 90.12 92 LYS A O 1
ATOM 702 N N . GLU A 1 93 ? -3.173 5.647 -10.843 1.00 91.94 93 GLU A N 1
ATOM 703 C CA . GLU A 1 93 ? -3.907 6.488 -9.889 1.00 91.94 93 GLU A CA 1
ATOM 704 C C . GLU A 1 93 ? -5.023 5.759 -9.129 1.00 91.94 93 GLU A C 1
ATOM 706 O O . GLU A 1 93 ? -5.900 6.379 -8.541 1.00 91.94 93 GLU A O 1
ATOM 711 N N . ARG A 1 94 ? -4.967 4.421 -9.068 1.00 93.00 94 ARG A N 1
ATOM 712 C CA . ARG A 1 94 ? -5.917 3.636 -8.266 1.00 93.00 94 ARG A CA 1
ATOM 713 C C . ARG A 1 94 ? -5.773 3.940 -6.773 1.00 93.00 94 ARG A C 1
ATOM 715 O O . ARG A 1 94 ? -6.749 3.915 -6.045 1.00 93.00 94 ARG A O 1
ATOM 722 N N . TRP A 1 95 ? -4.560 4.231 -6.312 1.00 95.31 95 TRP A N 1
ATOM 723 C CA . TRP A 1 95 ? -4.278 4.582 -4.922 1.00 95.31 95 TRP A CA 1
ATOM 724 C C . TRP A 1 95 ? -3.052 5.495 -4.821 1.00 95.31 95 TRP A C 1
ATOM 726 O O . TRP A 1 95 ? -2.110 5.377 -5.614 1.00 95.31 95 TRP A O 1
ATOM 736 N N . GLY A 1 96 ? -3.083 6.406 -3.844 1.00 95.69 96 GLY A N 1
ATOM 737 C CA . GLY A 1 96 ? -2.004 7.344 -3.515 1.00 95.69 96 GLY A CA 1
ATOM 738 C C . GLY A 1 96 ? -1.098 6.834 -2.394 1.00 95.69 96 GLY A C 1
ATOM 739 O O . GLY A 1 96 ? -1.203 5.668 -2.019 1.00 95.69 96 GLY A O 1
ATOM 740 N N . ALA A 1 97 ? -0.222 7.700 -1.871 1.00 96.19 97 ALA A N 1
ATOM 741 C CA . ALA A 1 97 ? 0.656 7.406 -0.733 1.00 96.19 97 ALA A CA 1
ATOM 742 C C . ALA A 1 97 ? -0.166 7.086 0.527 1.00 96.19 97 ALA A C 1
ATOM 744 O O . ALA A 1 97 ? -1.361 7.379 0.571 1.00 96.19 97 ALA A O 1
ATOM 745 N N . MET A 1 98 ? 0.443 6.411 1.505 1.00 96.25 98 MET A N 1
ATOM 746 C CA . MET A 1 98 ? -0.275 6.075 2.727 1.00 96.25 98 MET A CA 1
ATOM 747 C C . MET A 1 98 ? -0.489 7.349 3.526 1.00 96.25 98 MET A C 1
ATOM 749 O O . MET A 1 98 ? 0.436 8.136 3.710 1.00 96.25 98 MET A O 1
ATOM 753 N N . MET A 1 99 ? -1.724 7.521 3.962 1.00 97.75 99 MET A N 1
ATOM 754 C CA . MET A 1 99 ? -2.176 8.599 4.824 1.00 97.75 99 MET A CA 1
ATOM 755 C C . MET A 1 99 ? -1.924 8.230 6.284 1.00 97.75 99 MET A C 1
ATOM 757 O O . MET A 1 99 ? -1.965 7.045 6.635 1.00 97.75 99 MET A O 1
ATOM 761 N N . VAL A 1 100 ? -1.710 9.234 7.132 1.00 96.81 100 VAL A N 1
ATOM 762 C CA . VAL A 1 100 ? -1.752 9.031 8.590 1.00 96.81 100 VAL A CA 1
ATOM 763 C C . VAL A 1 100 ? -3.185 8.738 9.043 1.00 96.81 100 VAL A C 1
ATOM 765 O O . VAL A 1 100 ? -4.138 8.976 8.297 1.00 96.81 100 VAL A O 1
ATOM 768 N N . ALA A 1 101 ? -3.361 8.218 10.257 1.00 97.25 101 ALA A N 1
ATOM 769 C CA . ALA A 1 101 ? -4.654 7.748 10.754 1.00 97.25 101 ALA A CA 1
ATOM 770 C C . ALA A 1 101 ? -5.800 8.767 10.607 1.00 97.25 101 ALA A C 1
ATOM 772 O O . ALA A 1 101 ? -6.874 8.405 10.117 1.00 97.25 101 ALA A O 1
ATOM 773 N N . ASP A 1 102 ? -5.567 10.032 10.962 1.00 97.69 102 ASP A N 1
ATOM 774 C CA . ASP A 1 102 ? -6.587 11.087 10.892 1.00 97.69 102 ASP A CA 1
ATOM 775 C C . ASP A 1 102 ? -7.001 11.398 9.445 1.00 97.69 102 ASP A C 1
ATOM 777 O O . ASP A 1 102 ? -8.190 11.487 9.123 1.00 97.69 102 ASP A O 1
ATOM 781 N N . GLU A 1 103 ? -6.021 11.498 8.545 1.00 98.00 103 GLU A N 1
ATOM 782 C CA . GLU A 1 103 ? -6.245 11.714 7.113 1.00 98.00 103 GLU A CA 1
ATOM 783 C C . GLU A 1 103 ? -6.990 10.532 6.485 1.00 98.00 103 GLU A C 1
ATOM 785 O O . GLU A 1 103 ? -7.937 10.714 5.717 1.00 98.00 103 GLU A O 1
ATOM 790 N N . TRP A 1 104 ? -6.602 9.308 6.848 1.00 97.75 104 TRP A N 1
ATOM 791 C CA . TRP A 1 104 ? -7.256 8.103 6.360 1.00 97.75 104 TRP A CA 1
ATOM 792 C C . TRP A 1 104 ? -8.712 8.022 6.821 1.00 97.75 104 TRP A C 1
ATOM 794 O O . TRP A 1 104 ? -9.595 7.643 6.049 1.00 97.75 104 TRP A O 1
ATOM 804 N N . GLN A 1 105 ? -8.995 8.420 8.061 1.00 97.56 105 GLN A N 1
ATOM 805 C CA . GLN A 1 105 ? -10.356 8.463 8.576 1.00 97.56 105 GLN A CA 1
ATOM 806 C C . GLN A 1 105 ? -11.229 9.458 7.799 1.00 97.56 105 GLN A C 1
ATOM 808 O O . GLN A 1 105 ? -12.354 9.110 7.430 1.00 97.56 105 GLN A O 1
ATOM 813 N N . ALA A 1 106 ? -10.710 10.651 7.495 1.00 98.12 106 ALA A N 1
ATOM 814 C CA . ALA A 1 106 ? -11.405 11.629 6.660 1.00 98.12 106 ALA A CA 1
ATOM 815 C C . ALA A 1 106 ? -11.645 11.093 5.237 1.00 98.12 106 ALA A C 1
ATOM 817 O O . ALA A 1 106 ? -12.759 11.175 4.715 1.00 98.12 106 ALA A O 1
ATOM 818 N N . TYR A 1 107 ? -10.636 10.453 4.639 1.00 97.38 107 TYR A N 1
ATOM 819 C CA . TYR A 1 107 ? -10.746 9.849 3.311 1.00 97.38 107 TYR A CA 1
ATOM 820 C C . TYR A 1 107 ? -11.816 8.750 3.254 1.00 97.38 107 TYR A C 1
ATOM 822 O O . TYR A 1 107 ? -12.614 8.709 2.315 1.00 97.38 107 TYR A O 1
ATOM 830 N N . LYS A 1 108 ? -11.886 7.874 4.268 1.00 97.38 108 LYS A N 1
ATOM 831 C CA . LYS A 1 108 ? -12.928 6.837 4.349 1.00 97.38 108 LYS A CA 1
ATOM 832 C C . LYS A 1 108 ? -14.332 7.435 4.379 1.00 97.38 108 LYS A C 1
ATOM 834 O O . LYS A 1 108 ? -15.221 6.898 3.724 1.00 97.38 108 LYS A O 1
ATOM 839 N N . GLN A 1 109 ? -14.531 8.536 5.104 1.00 97.25 109 GLN A N 1
ATOM 840 C CA . GLN A 1 109 ? -15.822 9.229 5.160 1.00 97.25 109 GLN A CA 1
ATOM 841 C C . GLN A 1 109 ? -16.193 9.831 3.803 1.00 97.25 109 GLN A C 1
ATOM 843 O O . GLN A 1 109 ? -17.307 9.622 3.327 1.00 97.25 109 GLN A O 1
ATOM 848 N N . GLU A 1 110 ? -15.249 10.515 3.153 1.00 97.19 110 GLU A N 1
ATOM 849 C CA . GLU A 1 110 ? -15.459 11.123 1.836 1.00 97.19 110 GLU A CA 1
ATOM 850 C C . GLU A 1 110 ? -15.793 10.072 0.766 1.00 97.19 110 GLU A C 1
ATOM 852 O O . GLU A 1 110 ? -16.690 10.268 -0.054 1.00 97.19 110 GLU A O 1
ATOM 857 N N . LYS A 1 111 ? -15.081 8.939 0.774 1.00 95.62 111 LYS A N 1
ATOM 858 C CA . LYS A 1 111 ? -15.229 7.867 -0.222 1.00 95.62 111 LYS A CA 1
ATOM 859 C C . LYS A 1 111 ? -16.230 6.781 0.164 1.00 95.62 111 LYS A C 1
ATOM 861 O O . LYS A 1 111 ? -16.376 5.821 -0.587 1.00 95.62 111 LYS A O 1
ATOM 866 N N . GLN A 1 112 ? -16.905 6.922 1.306 1.00 96.69 112 GLN A N 1
ATOM 867 C CA . GLN A 1 112 ? -17.863 5.941 1.830 1.00 96.69 112 GLN A CA 1
ATOM 868 C C . GLN A 1 112 ? -17.266 4.524 1.937 1.00 96.69 112 GLN A C 1
ATOM 870 O O . GLN A 1 112 ? -17.899 3.527 1.593 1.00 96.69 112 GLN A O 1
ATOM 875 N N . ILE A 1 113 ? -16.021 4.435 2.408 1.00 95.00 113 ILE A N 1
ATOM 876 C CA . ILE A 1 113 ? -15.303 3.170 2.585 1.00 95.00 113 ILE A CA 1
ATOM 877 C C . ILE A 1 113 ? -15.580 2.630 3.990 1.00 95.00 113 ILE A C 1
ATOM 879 O O . ILE A 1 113 ? -15.360 3.319 4.987 1.00 95.00 113 ILE A O 1
ATOM 883 N N . SER A 1 114 ? -15.988 1.366 4.074 1.00 93.75 114 SER A N 1
ATOM 884 C CA . SER A 1 114 ? -16.196 0.649 5.335 1.00 93.75 114 SER A CA 1
ATOM 885 C C . SER A 1 114 ? -15.486 -0.701 5.328 1.00 93.75 114 SER A C 1
ATOM 887 O O . SER A 1 114 ? -15.518 -1.410 4.323 1.00 93.75 114 SER A O 1
ATOM 889 N N . PHE A 1 115 ? -14.909 -1.086 6.465 1.00 91.00 115 PHE A N 1
ATOM 890 C CA . PHE A 1 115 ? -14.293 -2.396 6.671 1.00 91.00 115 PHE A CA 1
ATOM 891 C C . PHE A 1 115 ? -15.125 -3.210 7.659 1.00 91.00 115 PHE A C 1
ATOM 893 O O . PHE A 1 115 ? -15.595 -2.686 8.669 1.00 91.00 115 PHE A O 1
ATOM 900 N N . THR A 1 116 ? -15.292 -4.502 7.385 1.00 88.56 116 THR A N 1
ATOM 901 C CA . THR A 1 116 ? -15.993 -5.433 8.276 1.00 88.56 116 THR A CA 1
ATOM 902 C C . THR A 1 116 ? -15.100 -6.630 8.542 1.00 88.56 116 THR A C 1
ATOM 904 O O . THR A 1 116 ? -14.592 -7.257 7.614 1.00 88.56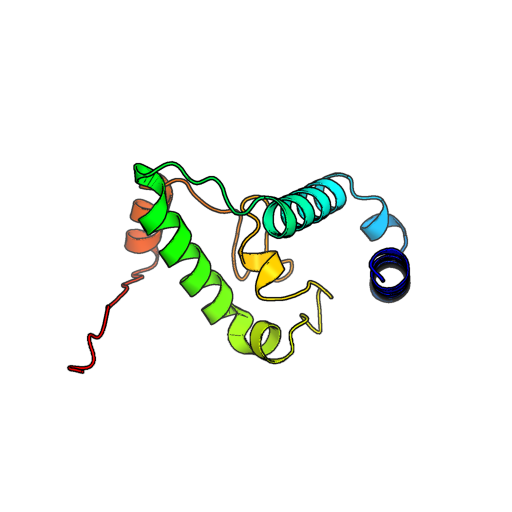 116 THR A O 1
ATOM 907 N N . VAL A 1 117 ? -14.904 -6.948 9.820 1.00 83.75 117 VAL A N 1
ATOM 908 C CA . VAL A 1 117 ? -14.156 -8.134 10.236 1.00 83.75 117 VAL A CA 1
ATOM 909 C C . VAL A 1 117 ? -15.153 -9.254 10.491 1.00 83.75 117 VAL A C 1
ATOM 911 O O . VAL A 1 117 ? -15.901 -9.216 11.466 1.00 83.75 117 VAL A O 1
ATOM 914 N N . ASN A 1 118 ? -15.154 -10.258 9.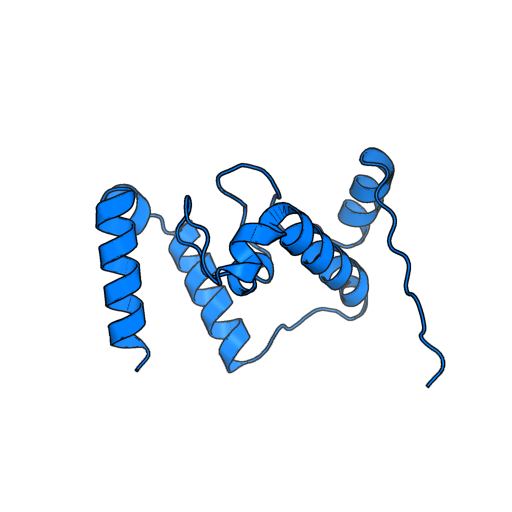619 1.00 88.06 118 ASN A N 1
ATOM 915 C CA . ASN A 1 118 ? -15.953 -11.462 9.812 1.00 88.06 118 ASN A CA 1
ATOM 916 C C . ASN A 1 118 ? -15.144 -12.462 10.638 1.00 88.06 118 ASN A C 1
ATOM 918 O O . ASN A 1 118 ? -14.111 -12.957 10.188 1.00 88.06 118 ASN A O 1
ATOM 922 N N . GLN A 1 119 ? -15.606 -12.758 11.850 1.00 84.06 119 GLN A N 1
ATOM 923 C CA . GLN A 1 119 ? -15.044 -13.841 12.647 1.00 84.06 119 GLN A CA 1
ATOM 924 C C . GLN A 1 119 ? -15.763 -15.134 12.276 1.00 84.06 119 GLN A C 1
ATOM 926 O O . GLN A 1 119 ? -16.918 -15.342 12.642 1.00 84.06 119 GLN A O 1
ATOM 931 N N . SER A 1 120 ? -15.086 -16.011 11.540 1.00 79.62 120 SER A N 1
ATOM 932 C CA . SER A 1 120 ? -15.535 -17.394 11.411 1.00 79.62 120 SER A CA 1
ATOM 933 C C . SER A 1 120 ? -15.331 -18.060 12.769 1.00 79.62 120 SER A C 1
ATOM 935 O O . SER A 1 120 ? -14.190 -18.148 13.230 1.00 79.62 120 SER A O 1
ATOM 937 N N . ALA A 1 121 ? -16.414 -18.487 13.424 1.00 70.81 121 ALA A N 1
ATOM 938 C CA . ALA A 1 121 ? -16.313 -19.318 14.620 1.00 70.81 121 ALA A CA 1
ATOM 939 C C . ALA A 1 121 ? -15.418 -20.527 14.291 1.00 70.81 121 ALA A C 1
ATOM 941 O O . ALA A 1 121 ? -15.674 -21.231 13.311 1.00 70.81 121 ALA A O 1
ATOM 942 N N . ARG A 1 122 ? -14.323 -20.679 15.040 1.00 54.22 122 ARG A N 1
ATOM 943 C CA . ARG A 1 122 ? -13.427 -21.836 14.956 1.00 54.22 122 ARG A CA 1
ATOM 944 C C . ARG A 1 122 ? -13.956 -22.965 15.820 1.00 54.22 122 ARG A C 1
ATOM 946 O O . ARG A 1 122 ? -14.455 -22.647 16.922 1.00 54.22 122 ARG A O 1
#

Foldseek 3Di:
DVVVVVVVLLVVCCVQPNPVVVPDVLVVVLVVLLVCCVVPNDDDDPQQVVQLVVQLVQVCVLVVVCQVVLADPRNRDGPPSQSNRQCHADPVRSGHHRDGPVVSVVVCVVVVPDDDDDDDDD

Radius of gyration: 15.93 Å; chains: 1; bounding box: 39×34×40 Å